Protein AF-A0A8S8ZTU9-F1 (afdb_monomer_lite)

Foldseek 3Di:
DWDQDADPVRHTDDTDDDPDQDDPNDGGDDPDDDDDDPPPVCVVVVVVVCVVVVVVVVPCVPVPDPPVPPDDPVPDPPPDPPPPPPDDDDDDDD

Sequence (94 aa):
MYVPAKDANGKPLARQYTLKKVLDGAVTKSAHPARFSPDDKWSRHRITLRRRFAVLLAQSTYSSLPVHQLFPVVWRRAAADIDSANRGPQLDHE

Organism: Sordaria macrospora (NCBI:txid5147)

Radius of gyration: 26.3 Å; chains: 1; bounding box: 73×28×69 Å

Secondary structure (DSSP, 8-state):
-EEEEE-TTS-EEEEEE-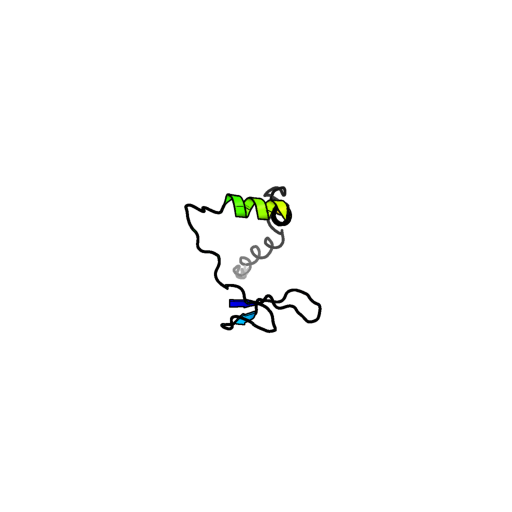S-SEETTEEPBPSSPPPP-TT-TTHHHHHHHHHHTSTTGGGGGGSSS-GGGSS-STTSSSSSSSTTS--PPPPP--

pLDDT: mean 71.73, std 19.58, range [40.16, 94.31]

Structure (mmCIF, N/CA/C/O backbone):
data_AF-A0A8S8ZTU9-F1
#
_entry.id   AF-A0A8S8ZTU9-F1
#
loop_
_atom_site.group_PDB
_atom_site.id
_atom_site.type_symbol
_atom_site.label_atom_id
_atom_site.label_alt_id
_atom_site.label_comp_id
_atom_site.label_asym_id
_atom_site.label_entity_id
_atom_site.label_seq_id
_atom_site.pdbx_PDB_ins_code
_atom_site.Cartn_x
_atom_site.Cartn_y
_atom_site.Cartn_z
_atom_site.occupancy
_atom_site.B_iso_or_equiv
_atom_site.auth_seq_id
_atom_site.auth_comp_id
_atom_site.auth_asym_id
_atom_site.auth_atom_id
_atom_site.pdbx_PDB_model_num
ATOM 1 N N . MET A 1 1 ? -4.340 -8.782 9.483 1.00 89.62 1 MET A N 1
ATOM 2 C CA . MET A 1 1 ? -4.285 -7.406 8.940 1.00 89.62 1 MET A CA 1
ATOM 3 C C . MET A 1 1 ? -3.896 -6.447 10.056 1.00 89.62 1 MET A C 1
ATOM 5 O O . MET A 1 1 ? -3.949 -6.853 11.212 1.00 89.62 1 MET A O 1
ATOM 9 N N . TYR A 1 2 ? -3.474 -5.221 9.752 1.00 92.38 2 TYR A N 1
ATOM 10 C CA . TYR A 1 2 ? -3.159 -4.225 10.775 1.00 92.38 2 TYR A CA 1
ATOM 11 C C . TYR A 1 2 ? -3.666 -2.829 10.419 1.00 92.38 2 TYR A C 1
ATOM 13 O O . TYR A 1 2 ? -3.814 -2.488 9.242 1.00 92.38 2 TYR A O 1
ATOM 21 N N . VAL A 1 3 ? -3.879 -2.020 11.452 1.00 90.00 3 VAL A N 1
ATOM 22 C CA . VAL A 1 3 ? -4.078 -0.571 11.352 1.00 90.00 3 VAL A CA 1
ATOM 23 C C . VAL A 1 3 ? -2.925 0.107 12.100 1.00 90.00 3 VAL A C 1
ATOM 25 O O . VAL A 1 3 ? -2.522 -0.378 13.163 1.00 90.00 3 VAL A O 1
ATOM 28 N N . PRO A 1 4 ? -2.307 1.166 11.543 1.00 88.12 4 PRO A N 1
ATOM 29 C CA . PRO A 1 4 ? -1.355 1.970 12.298 1.00 88.12 4 PRO A CA 1
ATOM 30 C C . PRO A 1 4 ? -2.106 2.690 13.423 1.00 88.12 4 PRO A C 1
ATOM 32 O O . PRO A 1 4 ? -2.920 3.570 13.151 1.00 88.12 4 PRO A O 1
ATOM 35 N N . ALA A 1 5 ? -1.851 2.292 14.668 1.00 82.88 5 ALA A N 1
ATOM 36 C CA . ALA A 1 5 ? -2.432 2.953 15.825 1.00 82.88 5 ALA A CA 1
ATOM 37 C C . ALA A 1 5 ? -1.702 4.276 16.091 1.00 82.88 5 ALA A C 1
ATOM 39 O O . ALA A 1 5 ? -0.510 4.420 15.804 1.00 82.88 5 ALA A O 1
ATOM 40 N N . LYS A 1 6 ? -2.428 5.249 16.635 1.00 81.50 6 LYS A N 1
ATOM 41 C CA . LYS A 1 6 ? -1.884 6.525 17.102 1.00 81.50 6 LYS A CA 1
ATOM 42 C C . LYS A 1 6 ? -2.214 6.669 18.582 1.00 81.50 6 LYS A C 1
ATOM 44 O O . LYS A 1 6 ? -3.268 6.206 19.012 1.00 81.50 6 LYS A O 1
ATOM 49 N N . ASP A 1 7 ? -1.312 7.266 19.346 1.00 81.06 7 ASP A N 1
ATOM 50 C CA . ASP A 1 7 ? -1.596 7.651 20.725 1.00 81.06 7 ASP A CA 1
ATOM 51 C C . ASP A 1 7 ? -2.528 8.880 20.778 1.00 81.06 7 ASP A C 1
ATOM 53 O O . ASP A 1 7 ? -2.855 9.486 19.752 1.00 81.06 7 ASP A O 1
ATOM 57 N N . ALA A 1 8 ? -2.952 9.260 21.986 1.00 79.56 8 ALA A N 1
ATOM 58 C CA . ALA A 1 8 ? -3.790 10.440 22.215 1.00 79.56 8 ALA A CA 1
ATOM 59 C C . ALA A 1 8 ? -3.139 11.759 21.744 1.00 79.56 8 ALA A C 1
ATOM 61 O O . ALA A 1 8 ? -3.841 12.730 21.480 1.00 79.56 8 ALA A O 1
ATOM 62 N N . ASN A 1 9 ? -1.812 11.781 21.588 1.00 78.19 9 ASN A N 1
ATOM 63 C CA . ASN A 1 9 ? -1.037 12.930 21.121 1.00 78.19 9 ASN A CA 1
ATOM 64 C C . ASN A 1 9 ? -0.759 12.874 19.603 1.00 78.19 9 ASN A C 1
ATOM 66 O O . A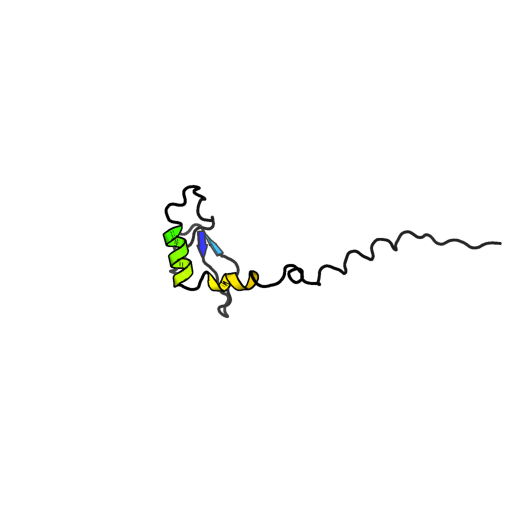SN A 1 9 ? -0.019 13.700 19.071 1.00 78.19 9 ASN A O 1
ATOM 70 N N . GLY A 1 10 ? -1.323 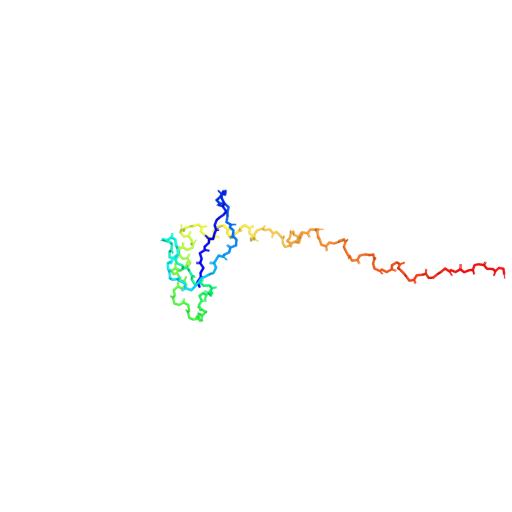11.892 18.890 1.00 74.81 10 GLY A N 1
ATOM 71 C CA . GLY A 1 10 ? -1.147 11.693 17.452 1.00 74.81 10 GLY A CA 1
ATOM 72 C C . GLY A 1 10 ? 0.186 11.058 17.032 1.00 74.81 10 GLY A C 1
ATOM 73 O O . GLY A 1 10 ? 0.414 10.875 15.831 1.00 74.81 10 GLY A O 1
ATOM 74 N N . LYS A 1 11 ? 1.057 10.686 17.975 1.00 74.56 11 LYS A N 1
ATOM 75 C CA . LYS A 1 11 ? 2.302 9.950 17.730 1.00 74.56 11 LYS A CA 1
ATOM 76 C C . LYS A 1 11 ? 1.980 8.507 17.308 1.00 74.56 11 LYS A C 1
ATOM 78 O O . LYS A 1 11 ? 1.061 7.891 17.852 1.00 74.56 11 LYS A O 1
ATOM 83 N N . PRO A 1 12 ? 2.710 7.928 16.336 1.00 74.56 12 PRO A N 1
ATOM 84 C CA . PRO A 1 12 ? 2.468 6.554 15.911 1.00 74.56 12 PRO A CA 1
ATOM 85 C C . PRO A 1 12 ? 2.825 5.567 17.032 1.00 74.56 12 PRO A C 1
ATOM 87 O O . PRO A 1 12 ? 3.966 5.523 17.490 1.00 74.56 12 PRO A O 1
ATOM 90 N N . LEU A 1 13 ? 1.847 4.759 17.439 1.00 80.88 13 LEU A N 1
ATOM 91 C CA . LEU A 1 13 ? 2.017 3.622 18.342 1.00 80.88 13 LEU A CA 1
ATOM 92 C C . LEU A 1 13 ? 2.378 2.357 17.532 1.00 80.88 13 LEU A C 1
ATOM 94 O O . LEU A 1 13 ? 2.415 2.355 16.297 1.00 80.88 13 LEU A O 1
ATOM 98 N N . ALA A 1 14 ? 2.642 1.254 18.236 1.00 83.12 14 ALA A N 1
ATOM 99 C CA . ALA A 1 14 ? 2.731 -0.084 17.662 1.00 83.12 14 ALA A CA 1
ATOM 100 C C . ALA A 1 14 ? 1.495 -0.455 16.812 1.00 83.12 14 ALA A C 1
ATOM 102 O O . ALA A 1 14 ? 0.401 0.088 16.959 1.00 83.12 14 ALA A O 1
ATOM 103 N N . ARG A 1 15 ? 1.673 -1.407 15.891 1.00 90.12 15 ARG A N 1
ATOM 104 C CA . ARG A 1 15 ? 0.611 -1.864 14.980 1.00 90.12 15 ARG A CA 1
ATOM 105 C C . ARG A 1 15 ? -0.454 -2.643 15.752 1.00 90.12 15 ARG A C 1
ATOM 107 O O . ARG A 1 15 ? -0.118 -3.596 16.449 1.00 90.12 15 ARG A O 1
ATOM 114 N N . GLN A 1 16 ? -1.727 -2.310 15.549 1.00 90.31 16 GLN A N 1
ATOM 115 C CA . GLN A 1 16 ? -2.841 -3.101 16.068 1.00 90.31 16 GLN A CA 1
ATOM 116 C C . GLN A 1 16 ? -3.246 -4.153 15.035 1.00 90.31 16 GLN A C 1
ATOM 118 O O . GLN A 1 16 ? -3.622 -3.813 13.909 1.00 90.31 16 GLN A O 1
ATOM 123 N N . TYR A 1 17 ? -3.153 -5.430 15.405 1.00 93.56 17 TYR A N 1
ATOM 124 C CA . TYR A 1 17 ? -3.474 -6.550 14.524 1.00 93.56 17 TYR A CA 1
ATOM 125 C C . TYR A 1 17 ? -4.930 -6.986 14.674 1.00 93.56 17 TYR A C 1
ATOM 127 O O . TYR A 1 17 ? -5.482 -7.024 15.768 1.00 93.56 17 TYR A O 1
ATOM 135 N N . THR A 1 18 ? -5.558 -7.325 13.553 1.00 91.94 18 THR A N 1
ATOM 136 C CA . THR A 1 18 ? -6.950 -7.777 13.498 1.00 91.94 18 THR A CA 1
ATOM 137 C C . THR A 1 18 ? -7.190 -8.665 12.279 1.00 91.94 18 THR A C 1
ATOM 139 O O . THR A 1 18 ? -6.448 -8.619 11.291 1.00 91.94 18 THR A O 1
ATOM 142 N N . LEU A 1 19 ? -8.245 -9.473 12.339 1.00 94.31 19 LEU A N 1
ATOM 143 C CA . LEU A 1 19 ? -8.755 -10.250 11.207 1.00 94.31 19 LEU A CA 1
ATOM 144 C C . LEU A 1 19 ? -9.857 -9.505 10.436 1.00 94.31 19 LEU A C 1
ATOM 146 O O . LEU A 1 19 ? -10.183 -9.882 9.313 1.00 94.31 19 LEU A O 1
ATOM 150 N N . LYS A 1 20 ? -10.416 -8.431 11.010 1.00 93.19 20 LYS A N 1
ATOM 151 C CA . LYS A 1 20 ? -11.464 -7.627 10.370 1.00 93.19 20 LYS A CA 1
ATOM 152 C C . LYS A 1 20 ? -10.893 -6.859 9.175 1.00 93.19 20 LYS A C 1
ATOM 154 O O . LYS A 1 20 ? -9.782 -6.341 9.247 1.00 93.19 20 LYS A O 1
ATOM 159 N N . LYS A 1 21 ? -11.665 -6.755 8.085 1.00 92.62 21 LYS A N 1
ATOM 160 C CA . LYS A 1 21 ? -11.270 -6.001 6.877 1.00 92.62 21 LYS A CA 1
ATOM 161 C C . LYS A 1 21 ? -11.295 -4.486 7.097 1.00 92.62 21 LYS A C 1
ATOM 163 O O . LYS A 1 21 ? -10.422 -3.789 6.580 1.00 92.62 21 LYS A O 1
ATOM 168 N N . VAL A 1 22 ? -12.257 -4.007 7.884 1.00 92.12 22 VAL A N 1
ATOM 169 C CA . VAL A 1 22 ? -12.429 -2.601 8.270 1.00 92.12 22 VAL A CA 1
ATOM 170 C C . VAL A 1 22 ? -12.467 -2.526 9.792 1.00 92.12 22 VAL A C 1
ATOM 172 O O . VAL A 1 22 ? -13.120 -3.351 10.436 1.00 92.12 22 VAL A O 1
ATOM 175 N N . LEU A 1 23 ? -11.741 -1.566 10.356 1.00 89.75 23 LEU A N 1
ATOM 176 C CA . LEU A 1 23 ? -11.708 -1.278 11.785 1.00 89.75 23 LEU A CA 1
ATOM 177 C C . LEU A 1 23 ? -11.759 0.243 11.955 1.00 89.75 23 LEU A C 1
ATOM 179 O O . LEU A 1 23 ? -10.972 0.945 11.327 1.00 89.75 23 LEU A O 1
ATOM 183 N N . ASP A 1 24 ? -12.728 0.734 12.727 1.00 86.81 24 ASP A N 1
ATOM 184 C CA . ASP A 1 24 ? -12.943 2.162 13.015 1.00 86.81 24 ASP A CA 1
ATOM 185 C C . ASP A 1 24 ? -12.993 3.055 11.759 1.00 86.81 24 ASP A C 1
ATOM 187 O O . ASP A 1 24 ? -12.403 4.129 11.693 1.00 86.81 24 ASP A O 1
ATOM 191 N N . GLY A 1 25 ? -13.658 2.566 10.704 1.00 88.25 25 GLY A N 1
ATOM 192 C CA . GLY A 1 25 ? -13.768 3.255 9.411 1.00 88.25 25 GLY A CA 1
ATOM 193 C C . GLY A 1 25 ? -12.499 3.216 8.547 1.00 88.25 25 GLY A C 1
ATOM 194 O O . GLY A 1 25 ? -12.549 3.589 7.377 1.00 88.25 25 GLY A O 1
ATOM 195 N N . ALA A 1 26 ? -11.377 2.708 9.067 1.00 88.00 26 ALA A N 1
ATOM 196 C CA . ALA A 1 26 ? -10.137 2.533 8.323 1.00 88.00 26 ALA A CA 1
ATOM 197 C C . ALA A 1 26 ? -10.041 1.133 7.695 1.00 88.00 26 ALA A C 1
ATOM 199 O O . ALA A 1 26 ? -10.292 0.103 8.330 1.00 88.00 26 ALA A O 1
ATOM 200 N N . VAL A 1 27 ? -9.613 1.086 6.431 1.00 92.94 27 VAL A N 1
ATOM 201 C CA . VAL A 1 27 ? -9.317 -0.177 5.745 1.00 92.94 27 VAL A CA 1
ATOM 202 C C . VAL A 1 27 ? -8.006 -0.743 6.280 1.00 92.94 27 VAL A C 1
ATOM 204 O O . VAL A 1 27 ? -6.970 -0.072 6.309 1.00 92.94 27 VAL A O 1
ATOM 207 N N . THR A 1 28 ? -8.048 -2.001 6.702 1.00 93.81 28 THR A N 1
ATOM 208 C CA . THR A 1 28 ? -6.883 -2.676 7.272 1.00 93.81 28 THR A CA 1
ATOM 209 C C . THR A 1 28 ? -5.869 -3.077 6.195 1.00 93.81 28 THR A C 1
ATOM 211 O O . THR A 1 28 ? -6.219 -3.339 5.044 1.00 93.81 28 THR A O 1
ATOM 214 N N . LYS A 1 29 ? -4.583 -3.133 6.563 1.00 92.31 29 LYS A N 1
ATOM 215 C CA . LYS A 1 29 ? -3.464 -3.483 5.667 1.00 92.31 29 LYS A CA 1
ATOM 216 C C . LYS A 1 29 ? -2.969 -4.908 5.905 1.00 92.31 29 LYS A C 1
ATOM 218 O O . LYS A 1 29 ? -3.094 -5.431 7.015 1.00 92.31 29 LYS A O 1
ATOM 223 N N . SER A 1 30 ? -2.378 -5.549 4.894 1.00 92.62 30 SER A N 1
ATOM 224 C CA . SER A 1 30 ? -1.762 -6.870 5.069 1.00 92.62 30 SER A CA 1
ATOM 225 C C . SER A 1 30 ? -0.618 -6.799 6.078 1.00 92.62 30 SER A C 1
ATOM 227 O O . SER A 1 30 ? 0.198 -5.884 6.053 1.00 92.62 30 SER A O 1
ATOM 229 N N . ALA A 1 31 ? -0.566 -7.769 6.993 1.00 91.94 31 ALA A N 1
ATOM 230 C CA . ALA A 1 31 ? 0.537 -7.870 7.950 1.00 91.94 31 ALA A CA 1
ATOM 231 C C . ALA A 1 31 ? 1.791 -8.495 7.319 1.00 91.94 31 ALA A C 1
ATOM 233 O O . ALA A 1 31 ? 2.898 -8.281 7.803 1.00 91.94 31 ALA A O 1
ATOM 234 N N . HIS A 1 32 ? 1.614 -9.233 6.223 1.00 93.06 32 HIS A N 1
ATOM 235 C CA . HIS A 1 32 ? 2.701 -9.838 5.466 1.00 93.06 32 HIS A CA 1
ATOM 236 C C . HIS A 1 32 ? 3.209 -8.876 4.383 1.00 93.06 32 HIS A C 1
ATOM 238 O O . HIS A 1 32 ? 2.394 -8.155 3.785 1.00 93.06 32 HIS A O 1
ATOM 244 N N . PRO A 1 33 ? 4.529 -8.858 4.121 1.00 92.06 33 PRO A N 1
ATOM 245 C CA . PRO A 1 33 ? 5.097 -8.097 3.017 1.00 92.06 33 PRO A CA 1
ATOM 246 C C . PRO A 1 33 ? 4.589 -8.626 1.670 1.00 92.06 33 PRO A C 1
ATOM 248 O O . PRO A 1 33 ? 4.099 -9.753 1.565 1.00 92.06 33 PRO A O 1
ATOM 251 N N . ALA A 1 34 ? 4.715 -7.805 0.627 1.00 91.06 34 ALA A N 1
ATOM 252 C CA . ALA A 1 34 ? 4.398 -8.234 -0.730 1.00 91.06 34 ALA A CA 1
ATOM 253 C C . ALA A 1 34 ? 5.270 -9.436 -1.126 1.00 91.06 34 ALA A C 1
ATOM 255 O O . ALA A 1 34 ? 6.458 -9.486 -0.801 1.00 91.06 34 ALA A O 1
ATOM 256 N N . ARG A 1 35 ? 4.670 -10.405 -1.826 1.00 93.06 35 ARG A N 1
ATOM 257 C CA . ARG A 1 35 ? 5.378 -11.590 -2.320 1.00 93.06 35 ARG A CA 1
ATOM 258 C C . ARG A 1 35 ? 6.491 -11.169 -3.277 1.00 93.06 35 ARG A C 1
ATOM 260 O O . ARG A 1 35 ? 6.268 -10.348 -4.165 1.00 93.06 35 ARG A O 1
ATOM 267 N N . PHE A 1 36 ? 7.670 -11.756 -3.104 1.00 90.50 36 PHE A N 1
ATOM 268 C CA . PHE A 1 36 ? 8.772 -11.571 -4.037 1.00 90.50 36 PHE A CA 1
ATOM 269 C C . PHE A 1 36 ? 8.443 -12.269 -5.358 1.00 90.50 36 PHE A C 1
ATOM 271 O O . PHE A 1 36 ? 8.011 -13.420 -5.360 1.00 90.50 36 PHE A O 1
ATOM 278 N N . SER A 1 37 ? 8.624 -11.557 -6.466 1.00 87.75 37 SER A N 1
ATOM 279 C CA . SER A 1 37 ? 8.516 -12.109 -7.816 1.00 87.75 37 SER A CA 1
ATOM 280 C C . SER A 1 37 ? 9.808 -11.745 -8.545 1.00 87.75 37 SER A C 1
ATOM 282 O O . SER A 1 37 ? 10.123 -10.556 -8.613 1.00 87.75 37 SER A O 1
ATOM 284 N N . PRO A 1 38 ? 10.590 -12.724 -9.021 1.00 92.06 38 PRO A N 1
ATOM 285 C CA . PRO A 1 38 ? 11.904 -12.464 -9.606 1.00 92.06 38 PRO A CA 1
ATOM 286 C C . PRO A 1 38 ? 11.835 -11.659 -10.911 1.00 92.06 38 PRO A C 1
ATOM 288 O O . PRO A 1 38 ? 12.780 -10.949 -11.239 1.00 92.06 38 PRO A O 1
ATOM 291 N N . ASP A 1 39 ? 10.719 -11.732 -11.636 1.00 91.88 39 ASP A N 1
ATOM 292 C CA . ASP A 1 39 ? 10.460 -10.963 -12.855 1.00 91.88 39 ASP A CA 1
ATOM 293 C C . ASP A 1 39 ? 10.063 -9.500 -12.580 1.00 91.88 39 ASP A C 1
ATOM 295 O O . ASP A 1 39 ? 10.230 -8.648 -13.449 1.00 91.88 39 ASP A O 1
ATOM 299 N N . ASP A 1 40 ? 9.525 -9.211 -11.388 1.00 90.62 40 ASP A N 1
ATOM 300 C CA . ASP A 1 40 ? 9.082 -7.895 -10.911 1.00 90.62 40 ASP A CA 1
ATOM 301 C C . ASP A 1 40 ? 8.544 -6.970 -12.023 1.00 90.62 40 ASP A C 1
ATOM 303 O O . ASP A 1 40 ? 9.046 -5.863 -12.268 1.00 90.62 40 ASP A O 1
ATOM 307 N N . LYS A 1 41 ? 7.495 -7.432 -12.717 1.00 92.88 41 LYS A N 1
ATOM 308 C CA . LYS A 1 41 ? 6.910 -6.762 -13.895 1.00 92.88 41 LYS A CA 1
ATOM 309 C C . LYS A 1 41 ? 6.535 -5.291 -13.655 1.00 92.88 41 LYS A C 1
ATOM 311 O O . LYS A 1 41 ? 6.556 -4.478 -14.580 1.00 92.88 41 LYS A O 1
ATOM 316 N N . TRP A 1 42 ? 6.218 -4.917 -12.412 1.00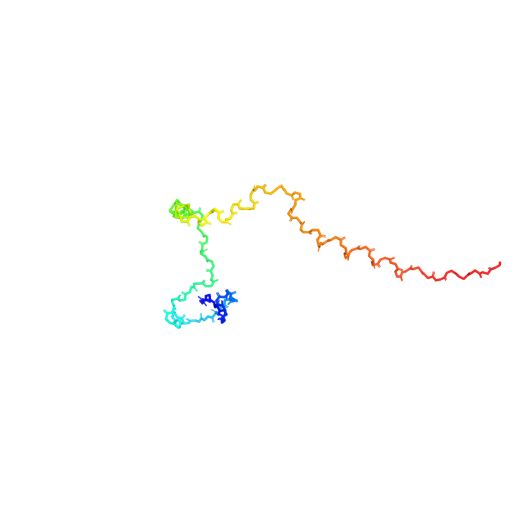 90.94 42 TRP A N 1
ATOM 317 C CA . TRP A 1 42 ? 5.837 -3.551 -12.023 1.00 90.94 42 TRP A CA 1
ATOM 318 C C . TRP A 1 42 ? 6.961 -2.746 -11.351 1.00 90.94 42 TRP A C 1
ATOM 320 O O . TRP A 1 42 ? 6.705 -1.654 -10.835 1.00 90.94 42 TRP A O 1
ATOM 330 N N . SER A 1 43 ? 8.209 -3.218 -11.410 1.00 89.75 43 SER A N 1
ATOM 331 C CA . SER A 1 43 ? 9.404 -2.534 -10.893 1.00 89.75 43 SER A CA 1
ATOM 332 C C . SER A 1 43 ? 9.494 -1.068 -11.330 1.00 89.75 43 SER A C 1
ATOM 334 O O . SER A 1 43 ? 9.583 -0.173 -10.485 1.00 89.75 43 SER A O 1
ATOM 336 N N . ARG A 1 44 ? 9.398 -0.794 -12.642 1.00 91.19 44 ARG A N 1
ATOM 337 C CA . ARG A 1 44 ? 9.450 0.576 -13.190 1.00 91.19 44 ARG A CA 1
ATOM 338 C C . ARG A 1 44 ? 8.370 1.475 -12.594 1.00 91.19 44 ARG A C 1
ATOM 340 O O . ARG A 1 44 ? 8.669 2.589 -12.177 1.00 91.19 44 ARG A O 1
ATOM 347 N N . HIS A 1 45 ? 7.134 0.987 -12.509 1.00 93.75 45 HIS A N 1
ATOM 348 C CA . HIS A 1 45 ? 6.015 1.746 -11.948 1.00 93.75 45 HIS A CA 1
ATOM 349 C C . HIS A 1 45 ? 6.252 2.062 -10.467 1.00 93.75 45 HIS A C 1
ATOM 351 O O . HIS A 1 45 ? 6.117 3.215 -10.052 1.00 93.75 45 HIS A O 1
ATOM 357 N N . ARG A 1 46 ? 6.691 1.063 -9.686 1.00 91.25 46 ARG A N 1
ATOM 358 C CA . ARG A 1 46 ? 7.025 1.226 -8.265 1.00 91.25 46 ARG A CA 1
ATOM 359 C C . ARG A 1 46 ? 8.123 2.272 -8.059 1.00 91.25 46 ARG A C 1
ATOM 361 O O . ARG A 1 46 ? 7.989 3.129 -7.188 1.00 91.25 46 ARG A O 1
ATOM 368 N N . ILE A 1 47 ? 9.186 2.233 -8.864 1.00 87.88 47 ILE A N 1
ATOM 369 C CA . ILE A 1 47 ? 10.307 3.182 -8.777 1.00 87.88 47 ILE A CA 1
ATOM 370 C C . ILE A 1 47 ? 9.855 4.597 -9.152 1.00 87.88 47 ILE A C 1
ATOM 372 O O . ILE A 1 47 ? 10.176 5.541 -8.434 1.00 87.88 47 ILE A O 1
ATOM 376 N N . THR A 1 48 ? 9.075 4.756 -10.224 1.00 90.56 48 THR A N 1
ATOM 377 C CA . THR A 1 48 ? 8.558 6.062 -10.657 1.00 90.56 48 THR A CA 1
ATOM 378 C C . THR A 1 48 ? 7.666 6.704 -9.598 1.00 90.56 48 THR A C 1
ATOM 380 O O . THR A 1 48 ? 7.863 7.873 -9.277 1.00 90.56 48 THR A O 1
ATOM 383 N N . LEU A 1 49 ? 6.733 5.953 -9.002 1.00 88.00 49 LEU A N 1
ATOM 384 C CA . LEU A 1 49 ? 5.895 6.453 -7.905 1.00 88.00 49 LEU A CA 1
ATOM 385 C C . LEU A 1 49 ? 6.748 6.851 -6.694 1.00 88.00 49 LEU A C 1
ATOM 387 O O . LEU A 1 49 ? 6.588 7.944 -6.153 1.00 88.00 49 LEU A O 1
ATOM 391 N N . ARG A 1 50 ? 7.713 6.005 -6.313 1.00 84.25 50 ARG A N 1
ATOM 392 C CA . ARG A 1 50 ? 8.618 6.279 -5.187 1.00 84.25 50 ARG A CA 1
ATOM 393 C C . ARG A 1 50 ? 9.484 7.526 -5.421 1.00 84.25 50 ARG A C 1
ATOM 395 O O . ARG A 1 50 ? 9.754 8.247 -4.463 1.00 84.25 50 ARG A O 1
ATOM 402 N N . ARG A 1 51 ? 9.886 7.797 -6.671 1.00 83.44 51 ARG A N 1
ATOM 403 C CA . ARG A 1 51 ? 10.620 9.011 -7.077 1.00 83.44 51 ARG A CA 1
ATOM 404 C C . ARG A 1 51 ? 9.731 10.262 -7.079 1.00 83.44 51 ARG A C 1
ATOM 406 O O . ARG A 1 51 ? 10.141 11.273 -6.528 1.00 83.44 51 ARG A O 1
ATOM 413 N N . ARG A 1 52 ? 8.520 10.194 -7.651 1.00 86.44 52 ARG A N 1
ATOM 414 C CA . ARG A 1 52 ? 7.593 11.342 -7.772 1.00 86.44 52 ARG A CA 1
ATOM 415 C C . ARG A 1 52 ? 7.116 11.874 -6.422 1.00 86.44 52 ARG A C 1
ATOM 417 O O . ARG A 1 52 ? 7.049 13.080 -6.240 1.00 86.44 52 ARG A O 1
ATOM 424 N N . PHE A 1 53 ? 6.808 10.986 -5.480 1.00 82.56 53 PHE A N 1
ATOM 425 C CA . PHE A 1 53 ? 6.242 11.369 -4.181 1.00 82.56 53 PHE A CA 1
ATOM 426 C C . PHE A 1 53 ? 7.297 11.568 -3.080 1.00 82.56 53 PHE A C 1
ATOM 428 O O . PHE A 1 53 ? 6.968 11.476 -1.903 1.00 82.56 53 PHE A O 1
ATOM 435 N N . ALA A 1 54 ? 8.571 11.782 -3.441 1.00 64.88 54 ALA A N 1
ATO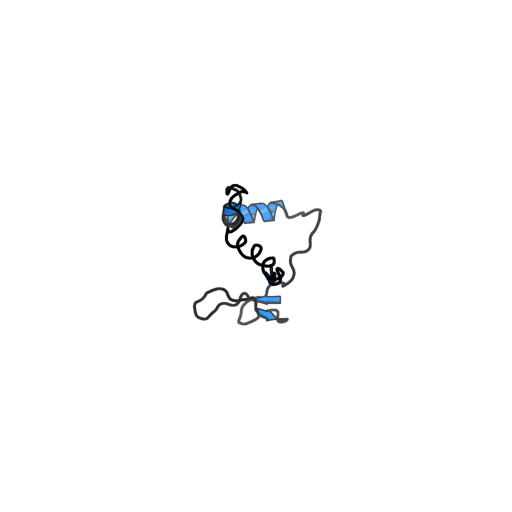M 436 C CA . ALA A 1 54 ? 9.705 11.999 -2.526 1.00 64.88 54 ALA A CA 1
ATOM 437 C C . ALA A 1 54 ? 9.929 10.921 -1.433 1.00 64.88 54 ALA A C 1
ATOM 439 O O . ALA A 1 54 ? 10.830 11.056 -0.608 1.00 64.88 54 ALA A O 1
ATOM 440 N N . VAL A 1 55 ? 9.201 9.796 -1.466 1.00 61.06 55 VAL A N 1
ATOM 441 C CA . VAL A 1 55 ? 9.371 8.651 -0.549 1.00 61.06 55 VAL A CA 1
ATOM 442 C C . VAL A 1 55 ? 10.776 8.039 -0.669 1.00 61.06 55 VAL A C 1
ATOM 444 O O . VAL A 1 55 ? 11.288 7.471 0.291 1.00 61.06 55 VAL A O 1
ATOM 447 N N . LEU A 1 56 ? 11.428 8.161 -1.834 1.00 57.84 56 LEU A N 1
ATOM 448 C CA . LEU A 1 56 ? 12.819 7.729 -2.029 1.00 57.84 56 LEU A CA 1
ATOM 449 C C . LEU A 1 56 ? 13.839 8.635 -1.305 1.00 57.84 56 LEU A C 1
ATOM 451 O O . LEU A 1 56 ? 14.826 8.123 -0.783 1.00 57.84 56 LEU A O 1
ATOM 455 N N . LEU A 1 57 ? 13.615 9.957 -1.266 1.00 49.94 57 LEU A N 1
ATOM 456 C CA . LEU A 1 57 ? 14.575 10.935 -0.725 1.00 49.94 57 LEU A CA 1
ATOM 457 C C . LEU A 1 57 ? 14.696 10.849 0.801 1.00 49.94 57 LEU A C 1
ATOM 459 O O . LEU A 1 57 ? 15.794 10.990 1.330 1.00 49.94 57 LEU A O 1
ATOM 463 N N . ALA A 1 58 ? 13.608 10.500 1.494 1.00 52.06 58 ALA A N 1
ATOM 464 C CA . ALA A 1 58 ? 13.615 10.259 2.938 1.00 52.06 58 ALA A CA 1
ATOM 465 C C . ALA A 1 58 ? 14.500 9.067 3.370 1.00 52.06 58 ALA A C 1
ATOM 467 O O . ALA A 1 58 ? 14.818 8.941 4.547 1.00 52.06 58 ALA A O 1
ATOM 468 N N . GLN A 1 59 ? 14.907 8.193 2.439 1.00 53.19 59 GLN A N 1
ATOM 469 C CA . GLN A 1 59 ? 15.812 7.066 2.708 1.00 53.19 59 GLN A CA 1
ATOM 470 C C . GLN A 1 59 ? 17.264 7.320 2.283 1.00 53.19 59 GLN A C 1
ATOM 472 O O . GLN A 1 59 ? 18.142 6.549 2.663 1.00 53.19 59 GLN A O 1
ATOM 477 N N . SER A 1 60 ? 17.544 8.384 1.522 1.00 49.91 60 SER A N 1
ATOM 478 C CA . SER A 1 60 ? 18.902 8.677 1.040 1.00 49.91 60 SER A CA 1
ATOM 479 C C . SER A 1 60 ? 19.787 9.372 2.081 1.00 49.91 60 SER A C 1
ATOM 481 O O . SER A 1 60 ? 20.983 9.530 1.845 1.00 49.91 60 SER A O 1
ATOM 483 N N . THR A 1 61 ? 19.242 9.731 3.249 1.00 45.25 61 THR A N 1
ATOM 484 C CA . THR A 1 61 ? 19.999 10.281 4.389 1.00 45.25 61 THR A CA 1
ATOM 485 C C . THR A 1 61 ? 21.040 9.310 4.957 1.00 45.25 61 THR A C 1
ATOM 487 O O . THR A 1 61 ? 21.926 9.738 5.687 1.00 45.25 61 THR A O 1
ATOM 490 N N . TYR A 1 62 ? 20.997 8.025 4.586 1.00 50.12 62 TYR A N 1
ATOM 491 C CA . TYR A 1 62 ? 21.982 7.022 5.005 1.00 50.12 62 TYR A CA 1
ATOM 492 C C . TYR A 1 62 ? 23.084 6.736 3.972 1.00 50.12 62 TYR A C 1
ATOM 494 O O . TYR A 1 62 ? 24.000 5.981 4.276 1.00 50.12 62 TYR A O 1
ATOM 502 N N . SER A 1 63 ? 23.029 7.306 2.761 1.00 53.88 63 SER A N 1
ATOM 503 C CA . SER A 1 63 ? 23.962 6.929 1.683 1.00 53.88 63 SER A CA 1
ATOM 504 C C . SER A 1 63 ? 25.220 7.799 1.589 1.00 53.88 63 SER A C 1
ATOM 506 O O . SER A 1 63 ? 26.126 7.446 0.839 1.00 53.88 63 SER A O 1
ATOM 508 N N . SER A 1 64 ? 25.293 8.924 2.306 1.00 53.59 64 SER A N 1
ATOM 509 C CA . SER A 1 64 ? 26.456 9.826 2.279 1.00 53.59 64 SER A CA 1
ATOM 510 C C . SER A 1 64 ? 27.190 9.931 3.615 1.00 53.59 64 SER A C 1
ATOM 512 O O . SER A 1 64 ? 28.105 10.742 3.736 1.00 53.59 64 SER A O 1
ATOM 514 N N . LEU A 1 65 ? 26.808 9.141 4.624 1.00 50.09 65 LEU A N 1
ATOM 515 C CA . LEU A 1 65 ? 27.586 9.065 5.855 1.00 50.09 65 LEU A CA 1
ATOM 516 C C . LEU A 1 65 ? 28.722 8.054 5.650 1.00 50.09 65 LEU A C 1
ATOM 518 O O . LEU A 1 65 ? 28.450 6.909 5.280 1.00 50.09 65 LEU A O 1
ATOM 522 N N . PRO A 1 66 ? 29.991 8.447 5.8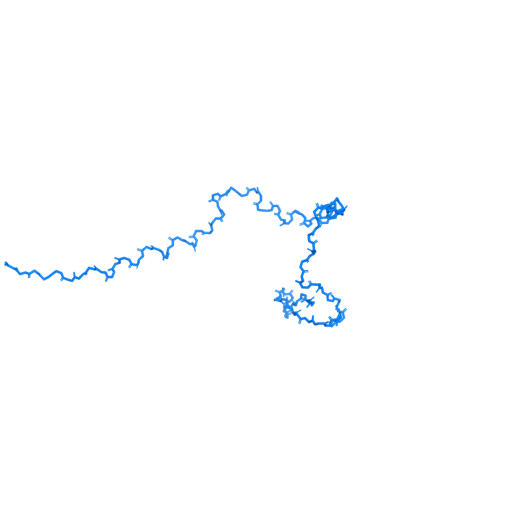59 1.00 54.03 66 PRO A N 1
ATOM 523 C CA . PRO A 1 66 ? 31.105 7.517 5.770 1.00 54.03 66 PRO A CA 1
ATOM 524 C C . PRO A 1 66 ? 30.883 6.362 6.754 1.00 54.03 66 PRO A C 1
ATOM 526 O O . PRO A 1 66 ? 30.507 6.579 7.907 1.00 54.03 66 PRO A O 1
ATOM 529 N N . VAL A 1 67 ? 31.152 5.131 6.301 1.00 58.50 67 VAL A N 1
ATOM 530 C CA . VAL A 1 67 ? 30.966 3.863 7.044 1.00 58.50 67 VAL A CA 1
ATOM 531 C C . VAL A 1 67 ? 31.574 3.896 8.458 1.00 58.50 67 VAL A C 1
ATOM 533 O O . VAL A 1 67 ? 31.111 3.198 9.355 1.00 58.50 67 VAL A O 1
ATOM 536 N N . HIS A 1 68 ? 32.547 4.775 8.704 1.00 56.41 68 HIS A N 1
ATOM 537 C CA . HIS A 1 68 ? 33.221 4.937 9.989 1.00 56.41 68 HIS A CA 1
ATOM 538 C C . HIS A 1 68 ? 32.420 5.699 11.075 1.00 56.41 68 HIS A C 1
ATOM 540 O O . HIS A 1 68 ? 32.894 5.807 12.206 1.00 56.41 68 HIS A O 1
ATOM 546 N N . GLN A 1 69 ? 31.221 6.216 10.770 1.00 54.41 69 GLN A N 1
ATOM 547 C CA . GLN A 1 69 ? 30.315 6.836 11.758 1.00 54.41 69 GLN A CA 1
ATOM 548 C C . GLN A 1 69 ? 28.991 6.079 11.965 1.00 54.41 69 GLN A C 1
ATOM 550 O O . GLN A 1 69 ? 28.126 6.537 12.708 1.00 54.41 69 GLN A O 1
ATOM 555 N N . LEU A 1 70 ? 28.825 4.899 11.357 1.00 48.53 70 LEU A N 1
ATOM 556 C CA . LEU A 1 70 ? 27.601 4.090 11.469 1.00 48.53 70 LEU A CA 1
ATOM 557 C C . LEU A 1 70 ? 27.615 3.073 12.623 1.00 48.53 70 LEU A C 1
ATOM 559 O O . LEU A 1 70 ? 26.764 2.189 12.677 1.00 48.53 70 LEU A O 1
ATOM 563 N N . PHE A 1 71 ? 28.519 3.235 13.590 1.00 47.16 71 PHE A N 1
ATOM 564 C CA . PHE A 1 71 ? 28.391 2.602 14.899 1.00 47.16 71 PHE A CA 1
ATOM 565 C C . PHE A 1 71 ? 28.175 3.695 15.947 1.00 47.16 71 PHE A C 1
ATOM 567 O O . PHE A 1 71 ? 29.054 4.547 16.107 1.00 47.16 71 PHE A O 1
ATOM 574 N N . PRO A 1 72 ? 27.054 3.705 16.693 1.00 44.66 72 PRO A N 1
ATOM 575 C CA . PRO A 1 72 ? 26.998 4.512 17.897 1.00 44.66 72 PRO A CA 1
ATOM 576 C C . PRO A 1 72 ? 28.123 4.031 18.820 1.00 44.66 72 PRO A C 1
ATOM 578 O O . PRO A 1 72 ? 28.204 2.856 19.170 1.00 44.66 72 PRO A O 1
ATOM 581 N N . VAL A 1 73 ? 28.980 4.956 19.251 1.00 54.38 73 VAL A N 1
ATOM 582 C CA . VAL A 1 73 ? 30.067 4.755 20.233 1.00 54.38 73 VAL A CA 1
ATOM 583 C C . VAL A 1 73 ? 29.539 4.293 21.616 1.00 54.38 73 VAL A C 1
ATOM 585 O O . VAL A 1 73 ? 30.298 4.090 22.555 1.00 54.38 73 VAL A O 1
ATOM 588 N N . VAL A 1 74 ? 28.238 4.017 21.737 1.00 54.56 74 VAL A N 1
ATOM 589 C CA . VAL A 1 74 ? 27.547 3.452 22.908 1.00 54.56 74 VAL A CA 1
ATOM 590 C C . VAL A 1 74 ? 27.527 1.910 22.869 1.00 54.56 74 VAL A C 1
ATOM 592 O O . VAL A 1 74 ? 26.612 1.273 23.357 1.00 54.56 74 VAL A O 1
ATOM 595 N N . TRP A 1 75 ? 28.535 1.264 22.283 1.00 49.19 75 TRP A N 1
ATOM 596 C CA . TRP A 1 75 ? 28.732 -0.193 22.408 1.00 49.19 75 TRP A CA 1
ATOM 597 C C . TRP A 1 75 ? 30.211 -0.568 22.577 1.00 49.19 75 TRP A C 1
ATOM 599 O O . TRP A 1 75 ? 30.656 -1.617 22.123 1.00 49.19 75 TRP A O 1
ATOM 609 N N . ARG A 1 76 ? 31.007 0.288 23.238 1.00 44.12 76 ARG A N 1
ATOM 610 C CA . ARG A 1 76 ? 32.428 -0.003 23.518 1.00 44.12 76 ARG A CA 1
ATOM 611 C C . ARG A 1 76 ? 32.844 0.059 24.993 1.00 44.12 76 ARG A C 1
ATOM 613 O O . ARG A 1 76 ? 34.031 0.183 25.268 1.00 44.12 76 ARG A O 1
ATOM 620 N N . ARG A 1 77 ? 31.914 -0.044 25.953 1.00 40.94 77 ARG A N 1
ATOM 621 C CA . ARG A 1 77 ? 32.272 -0.023 27.389 1.00 40.94 77 ARG A CA 1
ATOM 622 C C . ARG A 1 77 ? 31.567 -1.065 28.264 1.00 40.94 77 ARG A C 1
ATOM 624 O O . ARG A 1 77 ? 31.306 -0.799 29.425 1.00 40.94 77 ARG A O 1
ATOM 631 N N . ALA A 1 78 ? 31.275 -2.244 27.714 1.00 44.56 78 ALA A N 1
ATOM 632 C CA . ALA A 1 78 ? 30.741 -3.372 28.492 1.00 44.56 78 ALA A CA 1
ATOM 633 C C . ALA A 1 78 ? 31.560 -4.672 28.350 1.00 44.56 78 ALA A C 1
ATOM 635 O O . ALA A 1 78 ? 31.093 -5.727 28.755 1.00 44.56 78 ALA A O 1
ATOM 636 N N . ALA A 1 79 ? 32.768 -4.617 27.774 1.00 46.50 79 ALA A N 1
ATOM 637 C CA . ALA A 1 79 ? 33.595 -5.807 27.527 1.00 46.50 79 ALA A CA 1
ATOM 638 C C . ALA A 1 79 ? 34.988 -5.757 28.186 1.00 46.50 79 ALA A C 1
ATOM 640 O O . ALA A 1 79 ? 35.834 -6.573 27.845 1.00 46.50 79 ALA A O 1
ATOM 641 N N . ALA A 1 80 ? 35.252 -4.800 29.087 1.00 49.25 80 ALA A N 1
ATOM 642 C CA . ALA A 1 80 ? 36.582 -4.631 29.687 1.00 49.25 80 ALA A CA 1
ATOM 643 C C . ALA A 1 80 ? 36.727 -5.172 31.122 1.00 49.25 80 ALA A C 1
ATOM 645 O O . ALA A 1 80 ? 37.856 -5.346 31.559 1.00 49.25 80 ALA A O 1
ATOM 646 N N . ASP A 1 81 ? 35.642 -5.498 31.835 1.00 46.81 81 ASP A N 1
ATOM 647 C CA . ASP A 1 81 ? 35.723 -5.732 33.289 1.00 46.81 81 ASP A CA 1
ATOM 648 C C . ASP A 1 81 ? 35.181 -7.106 33.743 1.00 46.81 81 ASP A C 1
ATOM 650 O O . ASP A 1 81 ? 34.607 -7.218 34.821 1.00 46.81 81 ASP A O 1
ATOM 654 N N . ILE A 1 82 ? 35.340 -8.167 32.936 1.00 47.44 82 ILE A N 1
ATOM 655 C CA . ILE A 1 82 ? 35.032 -9.556 33.361 1.00 47.44 82 ILE A CA 1
ATOM 656 C C . ILE A 1 82 ? 36.275 -10.309 33.889 1.00 47.44 82 ILE A C 1
ATOM 658 O O . ILE A 1 82 ? 36.126 -11.280 34.625 1.00 47.44 82 ILE A O 1
ATOM 662 N N . ASP A 1 83 ? 37.498 -9.828 33.639 1.00 48.66 83 ASP A N 1
ATOM 663 C CA . ASP A 1 83 ? 38.737 -10.556 33.988 1.00 48.66 83 ASP A CA 1
ATOM 664 C C . ASP A 1 83 ? 39.400 -10.158 35.325 1.00 48.66 83 ASP A C 1
ATOM 666 O O . ASP A 1 83 ? 40.493 -10.628 35.643 1.00 48.66 83 ASP A O 1
ATOM 670 N N . SER A 1 84 ? 38.773 -9.324 36.162 1.00 49.44 84 SER A N 1
ATOM 671 C CA . SER A 1 84 ? 39.382 -8.910 37.444 1.00 49.44 84 SER A CA 1
ATOM 672 C C . SER A 1 84 ? 39.047 -9.808 38.645 1.00 49.44 84 SER A C 1
ATOM 674 O O . SER A 1 84 ? 39.628 -9.625 39.712 1.00 49.44 84 SER A O 1
ATOM 676 N N . ALA A 1 85 ? 38.173 -10.809 38.491 1.00 50.38 85 ALA A N 1
ATOM 677 C CA . ALA A 1 85 ? 37.650 -11.603 39.610 1.00 50.38 85 ALA A CA 1
ATOM 678 C C . ALA A 1 85 ? 38.466 -12.863 39.990 1.00 50.38 85 ALA A C 1
ATOM 680 O O . ALA A 1 85 ? 38.046 -13.594 40.879 1.00 50.38 85 ALA A O 1
ATOM 681 N N . ASN A 1 86 ? 39.620 -13.132 39.362 1.00 51.66 86 ASN A N 1
ATOM 682 C CA . ASN A 1 86 ? 40.374 -14.387 39.558 1.00 51.66 86 ASN A CA 1
ATOM 683 C C . ASN A 1 86 ? 41.868 -14.204 39.891 1.00 51.66 86 ASN A C 1
ATOM 685 O O . ASN A 1 86 ? 42.722 -14.956 39.424 1.00 51.66 86 ASN A O 1
ATOM 689 N N . ARG A 1 87 ? 42.215 -13.232 40.741 1.00 50.22 87 ARG A N 1
ATOM 690 C CA . ARG A 1 87 ? 43.515 -13.243 41.435 1.00 50.22 87 ARG A CA 1
ATOM 691 C C . ARG A 1 87 ? 43.290 -13.406 42.932 1.00 50.22 87 ARG A C 1
ATOM 693 O O . ARG A 1 87 ? 42.881 -12.469 43.606 1.00 50.22 87 ARG A O 1
ATOM 700 N N . GLY A 1 88 ? 43.503 -14.634 43.408 1.00 52.50 88 GLY A N 1
ATOM 701 C CA . GLY A 1 88 ? 43.494 -14.967 44.829 1.00 52.50 88 GLY A CA 1
ATOM 702 C C . GLY A 1 88 ? 44.587 -14.207 45.596 1.00 52.50 88 GLY A C 1
ATOM 703 O O . GLY A 1 88 ? 45.565 -13.767 44.988 1.00 52.50 88 GLY A O 1
ATOM 704 N N . PRO A 1 89 ? 44.423 -14.017 46.914 1.00 44.12 89 PRO A N 1
ATOM 705 C CA . PRO A 1 89 ? 45.387 -13.289 47.726 1.00 44.12 89 PRO A CA 1
ATOM 706 C C . PRO A 1 89 ? 46.648 -14.140 47.936 1.00 44.12 89 PRO A C 1
ATOM 708 O O . PRO A 1 89 ? 46.573 -15.262 48.435 1.00 44.12 89 PRO A O 1
ATOM 711 N N . GLN A 1 90 ? 47.804 -13.602 47.549 1.00 55.28 90 GLN A N 1
ATOM 712 C CA . GLN A 1 90 ? 49.114 -14.154 47.887 1.00 55.28 90 GLN A CA 1
ATOM 713 C C . GLN A 1 90 ? 49.381 -13.832 49.367 1.00 55.28 90 GLN A C 1
ATOM 715 O O . GLN A 1 90 ? 49.375 -12.663 49.747 1.00 55.28 90 GLN A O 1
ATOM 720 N N . LEU A 1 91 ? 49.529 -14.857 50.209 1.00 48.69 91 LEU A N 1
ATOM 721 C CA . LEU A 1 91 ? 49.975 -14.699 51.593 1.00 48.69 91 LEU A CA 1
ATOM 722 C C . LEU A 1 91 ? 51.498 -14.574 51.593 1.00 48.69 91 LEU A C 1
ATOM 724 O O . LEU A 1 91 ? 52.192 -15.513 51.204 1.00 48.69 91 LEU A O 1
ATOM 728 N N . ASP A 1 92 ? 51.989 -13.421 52.029 1.00 44.38 92 ASP A N 1
ATOM 729 C CA . ASP A 1 92 ? 53.402 -13.186 52.292 1.00 44.38 92 ASP A CA 1
ATOM 730 C C . ASP A 1 92 ? 53.759 -13.795 53.653 1.00 44.38 92 ASP A C 1
ATOM 732 O O . ASP A 1 92 ? 53.225 -13.362 54.673 1.00 44.38 92 ASP A O 1
ATOM 736 N N . HIS A 1 93 ? 54.666 -14.772 53.684 1.00 42.66 93 HIS A N 1
ATOM 737 C CA . HIS A 1 93 ? 55.416 -15.124 54.888 1.00 42.66 93 HIS A CA 1
ATOM 738 C C . HIS A 1 93 ? 56.835 -15.573 54.508 1.00 42.66 93 HIS A C 1
ATOM 740 O O . HIS A 1 93 ? 56.993 -16.477 53.691 1.00 42.66 93 HIS A O 1
ATOM 746 N N . GLU A 1 94 ? 57.787 -14.834 55.091 1.00 40.16 94 GLU A N 1
ATOM 747 C CA . GLU A 1 94 ? 59.210 -15.082 55.412 1.00 40.16 94 GLU A CA 1
ATOM 748 C C . GLU A 1 94 ? 59.958 -16.260 54.765 1.00 40.16 94 GLU A C 1
ATOM 750 O O . GLU A 1 94 ? 59.559 -17.431 54.948 1.00 40.16 94 GLU A O 1
#

InterPro domains:
  IPR007264 H/ACA ribonucleoprotein complex, subunit Nop10 [PF04135] (14-53)
  IPR007264 H/ACA ribonucleoprotein complex, subunit Nop10 [PTHR13305] (14-60)
  IPR036756 H/ACA ribonucleoprotein complex, subunit Nop10 superfamily [SSF144210] (15-58)